Protein AF-A0A2E9KXS9-F1 (afdb_monomer_lite)

Structure (mmCIF, N/CA/C/O backbone):
data_AF-A0A2E9KXS9-F1
#
_entry.id   AF-A0A2E9KXS9-F1
#
loop_
_atom_site.group_PDB
_atom_site.id
_atom_site.type_symbol
_atom_site.label_atom_id
_atom_site.label_alt_id
_atom_site.label_comp_id
_atom_site.label_asym_id
_atom_site.label_entity_id
_atom_site.label_seq_id
_atom_site.pdbx_PDB_ins_code
_atom_site.Cartn_x
_atom_site.Cartn_y
_atom_site.Cartn_z
_atom_site.occupancy
_atom_site.B_iso_or_equiv
_atom_site.auth_seq_id
_atom_site.auth_comp_id
_atom_site.auth_asym_id
_atom_site.auth_atom_id
_atom_site.pdbx_PDB_model_num
ATOM 1 N N . MET A 1 1 ? 0.014 4.278 70.099 1.00 37.81 1 MET A N 1
ATOM 2 C CA . MET A 1 1 ? -0.717 4.654 68.868 1.00 37.81 1 MET A CA 1
ATOM 3 C C . MET A 1 1 ? 0.318 5.065 67.840 1.00 37.81 1 MET A C 1
ATOM 5 O O . MET A 1 1 ? 0.882 6.144 67.947 1.00 37.81 1 MET A O 1
ATOM 9 N N . SER A 1 2 ? 0.655 4.149 66.936 1.00 44.0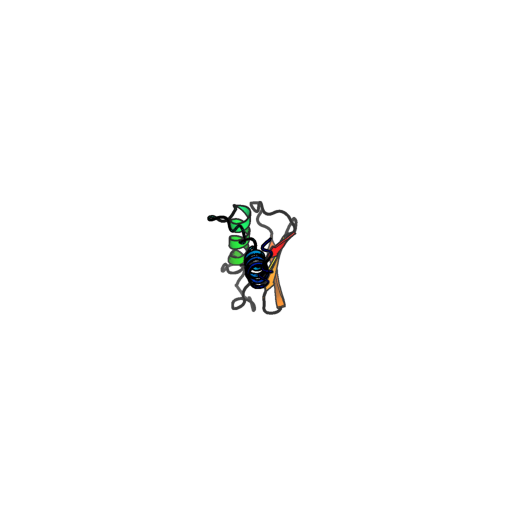0 2 SER A N 1
ATOM 10 C CA . SER A 1 2 ? 1.738 4.314 65.966 1.00 44.00 2 SER A CA 1
ATOM 11 C C . SER A 1 2 ? 1.140 4.674 64.613 1.00 44.00 2 SER A C 1
ATOM 13 O O . SER A 1 2 ? 0.473 3.848 64.005 1.00 44.00 2 SER A O 1
ATOM 15 N N . PHE A 1 3 ? 1.392 5.891 64.138 1.00 49.28 3 PHE A N 1
ATOM 16 C CA . PHE A 1 3 ? 1.156 6.270 62.746 1.00 49.28 3 PHE A CA 1
ATOM 17 C C . PHE A 1 3 ? 2.436 6.910 62.208 1.00 49.28 3 PHE A C 1
ATOM 19 O O . PHE A 1 3 ? 2.546 8.130 62.096 1.00 49.28 3 PHE A O 1
ATOM 26 N N . LEU A 1 4 ? 3.435 6.074 61.905 1.00 50.72 4 LEU A N 1
ATOM 27 C CA . LEU A 1 4 ? 4.544 6.497 61.055 1.00 50.72 4 LEU A CA 1
ATOM 28 C C . LEU A 1 4 ? 4.001 6.662 59.631 1.00 50.72 4 LEU A C 1
ATOM 30 O O . LEU A 1 4 ? 3.758 5.691 58.917 1.00 50.72 4 LEU A O 1
ATOM 34 N N . LYS A 1 5 ? 3.793 7.922 59.243 1.00 56.62 5 LYS A N 1
ATOM 35 C CA . LYS A 1 5 ? 3.597 8.356 57.859 1.00 56.62 5 LYS A CA 1
ATOM 36 C C . LYS A 1 5 ? 4.823 7.933 57.055 1.00 56.62 5 LYS A C 1
ATOM 38 O O . LYS A 1 5 ? 5.904 8.482 57.235 1.00 56.62 5 LYS A O 1
ATOM 43 N N . ALA A 1 6 ? 4.641 6.948 56.189 1.00 60.94 6 ALA A N 1
ATOM 44 C CA . ALA A 1 6 ? 5.653 6.423 55.290 1.00 60.94 6 ALA A CA 1
ATOM 45 C C . ALA A 1 6 ? 5.382 6.942 53.859 1.00 60.94 6 ALA A C 1
ATOM 47 O O . ALA A 1 6 ? 4.781 6.227 53.060 1.00 60.94 6 ALA A O 1
ATOM 48 N N . PRO A 1 7 ? 5.798 8.178 53.508 1.00 59.66 7 PRO A N 1
ATOM 49 C CA . PRO A 1 7 ? 5.516 8.797 52.202 1.00 59.66 7 PRO A CA 1
ATOM 50 C C . PRO A 1 7 ? 6.189 8.079 51.017 1.00 59.66 7 PRO A C 1
ATOM 52 O O . PRO A 1 7 ? 5.852 8.323 49.862 1.00 59.66 7 PRO A O 1
ATOM 55 N N . TRP A 1 8 ? 7.120 7.167 51.294 1.00 59.94 8 TRP A N 1
ATOM 56 C CA . TRP A 1 8 ? 7.805 6.348 50.296 1.00 59.94 8 TRP A CA 1
ATOM 57 C C . TRP A 1 8 ? 6.919 5.236 49.711 1.00 59.94 8 TRP A C 1
ATOM 59 O O . TRP A 1 8 ? 7.055 4.905 48.535 1.00 59.94 8 TRP A O 1
ATOM 69 N N . LEU A 1 9 ? 5.957 4.717 50.485 1.00 58.75 9 LEU A N 1
ATOM 70 C CA . LEU A 1 9 ? 4.997 3.709 50.014 1.00 58.75 9 LEU A CA 1
ATOM 71 C C . LEU A 1 9 ? 4.085 4.268 48.914 1.00 58.75 9 LEU A C 1
ATOM 73 O O . LEU A 1 9 ? 3.803 3.585 47.935 1.00 58.75 9 LEU A O 1
ATOM 77 N N . THR A 1 10 ? 3.691 5.538 49.019 1.00 61.38 10 THR A N 1
ATOM 78 C CA . THR A 1 10 ? 2.903 6.229 47.987 1.00 61.38 10 THR A CA 1
ATOM 79 C C . THR A 1 10 ? 3.662 6.404 46.669 1.00 61.38 10 THR A C 1
ATOM 81 O O . THR A 1 10 ? 3.057 6.308 45.605 1.00 61.38 10 THR A O 1
ATOM 84 N N . ILE A 1 11 ? 4.983 6.598 46.717 1.00 63.41 11 ILE A N 1
ATOM 85 C CA . ILE A 1 11 ? 5.817 6.778 45.516 1.00 63.41 11 ILE A CA 1
ATOM 86 C C . ILE A 1 11 ? 5.944 5.459 44.738 1.00 63.41 11 ILE A C 1
ATOM 88 O O . ILE A 1 11 ? 5.847 5.453 43.513 1.00 63.41 11 ILE A O 1
ATOM 92 N N . LEU A 1 12 ? 6.084 4.333 45.444 1.00 60.50 12 LEU A N 1
ATOM 93 C CA . LEU A 1 12 ? 6.129 3.000 44.830 1.00 60.50 12 LEU A CA 1
ATOM 94 C C . LEU A 1 12 ? 4.810 2.631 44.136 1.00 60.50 12 LEU A C 1
ATOM 96 O O . LEU A 1 12 ? 4.827 2.037 43.060 1.00 60.50 12 LEU A O 1
ATOM 100 N N . ILE A 1 13 ? 3.673 3.031 44.710 1.00 62.44 13 ILE A N 1
ATOM 101 C CA . ILE A 1 13 ? 2.354 2.791 44.111 1.00 62.44 13 ILE A CA 1
ATOM 102 C C . ILE A 1 13 ? 2.177 3.626 42.832 1.00 62.44 13 ILE A C 1
ATOM 104 O O . ILE A 1 13 ? 1.699 3.106 41.829 1.00 62.44 13 ILE A O 1
ATOM 108 N N . LEU A 1 14 ? 2.624 4.887 42.819 1.00 59.91 14 LEU A N 1
ATOM 109 C CA . LEU A 1 14 ? 2.564 5.751 41.630 1.00 59.91 14 LEU A CA 1
ATOM 110 C C . LEU A 1 14 ? 3.433 5.236 40.467 1.00 59.91 14 LEU A C 1
ATOM 112 O O . LEU A 1 14 ? 3.011 5.314 39.314 1.00 59.91 14 LEU A O 1
ATOM 116 N N . LEU A 1 15 ? 4.600 4.651 40.759 1.00 60.75 15 LEU A N 1
ATOM 117 C CA . LEU A 1 15 ? 5.457 4.005 39.753 1.00 60.75 15 LEU A CA 1
ATOM 118 C C . LEU A 1 15 ? 4.814 2.751 39.141 1.00 60.75 15 LEU A C 1
ATOM 120 O O . LEU A 1 15 ? 4.961 2.513 37.944 1.00 60.75 15 LEU A O 1
ATOM 124 N N . ALA A 1 16 ? 4.069 1.973 39.930 1.00 60.00 16 ALA A N 1
ATOM 125 C CA . ALA A 1 16 ? 3.405 0.762 39.445 1.00 60.00 16 ALA A CA 1
ATOM 126 C C . ALA A 1 16 ? 2.213 1.059 38.513 1.00 60.00 16 ALA A C 1
ATOM 128 O O . ALA A 1 16 ? 1.966 0.304 37.573 1.00 60.00 16 ALA A O 1
ATOM 129 N N . ILE A 1 17 ? 1.496 2.170 38.725 1.00 60.19 17 ILE A N 1
ATOM 130 C CA . ILE A 1 17 ? 0.339 2.546 37.890 1.00 60.19 17 ILE A CA 1
ATOM 131 C C . ILE A 1 17 ? 0.793 3.049 36.507 1.00 60.19 17 ILE A C 1
ATOM 133 O O . ILE A 1 17 ? 0.123 2.792 35.510 1.00 60.19 17 ILE A O 1
ATOM 137 N N . GLY A 1 18 ? 1.962 3.699 36.415 1.00 59.22 18 GLY A N 1
ATOM 138 C CA . GLY A 1 18 ? 2.528 4.170 35.142 1.00 59.22 18 GLY A CA 1
ATOM 139 C C . GLY A 1 18 ? 2.986 3.056 34.189 1.00 59.22 18 GLY A C 1
ATOM 140 O O . GLY A 1 18 ? 3.150 3.307 32.997 1.00 59.22 18 GLY A O 1
ATOM 141 N N . ALA A 1 19 ? 3.163 1.830 34.695 1.00 56.81 19 ALA A N 1
ATOM 142 C CA . ALA A 1 19 ? 3.611 0.674 33.918 1.00 56.81 19 ALA A CA 1
ATOM 143 C C . ALA A 1 19 ? 2.463 -0.160 33.313 1.00 56.81 19 ALA A C 1
ATOM 145 O O . ALA A 1 19 ? 2.723 -1.049 32.505 1.00 56.81 19 ALA A O 1
ATOM 146 N N . CYS A 1 20 ? 1.197 0.131 33.637 1.00 60.66 20 CYS A N 1
ATOM 147 C CA . CYS A 1 20 ? 0.042 -0.451 32.944 1.00 60.66 20 CYS A CA 1
ATOM 148 C C . CYS A 1 20 ? -0.226 0.292 31.627 1.00 60.66 20 CYS A C 1
ATOM 150 O O . CYS A 1 20 ? -1.300 0.850 31.416 1.00 60.66 20 CYS A O 1
ATOM 152 N N . GLN A 1 21 ? 0.761 0.322 30.732 1.00 61.16 21 GLN A N 1
ATOM 153 C CA . GLN A 1 21 ? 0.479 0.628 29.337 1.00 61.16 21 GLN A CA 1
ATOM 154 C C . GLN A 1 21 ? 0.018 -0.661 28.671 1.00 61.16 21 GLN A C 1
ATOM 156 O O . GLN A 1 21 ? 0.759 -1.635 28.562 1.00 61.16 21 GLN A O 1
ATOM 161 N N . GLN A 1 22 ? -1.261 -0.662 28.318 1.00 57.50 22 GLN A N 1
ATOM 162 C CA . GLN A 1 22 ? -1.963 -1.727 27.626 1.00 57.50 22 GLN A CA 1
ATOM 163 C C . GLN A 1 22 ? -1.118 -2.201 26.440 1.00 57.50 22 GLN A C 1
ATOM 165 O O . GLN A 1 22 ? -0.869 -1.440 25.506 1.00 57.50 22 GLN A O 1
ATOM 170 N N . SER A 1 23 ? -0.628 -3.442 26.508 1.00 56.50 23 SER A N 1
ATOM 171 C CA . SER A 1 23 ? 0.111 -4.046 25.404 1.00 56.50 23 SER A CA 1
ATOM 172 C C . SER A 1 23 ? -0.765 -3.985 24.154 1.00 56.50 23 SER A C 1
ATOM 174 O O . SER A 1 23 ? -1.947 -4.339 24.258 1.00 56.50 23 SER A O 1
ATOM 176 N N . PRO A 1 24 ? -0.241 -3.575 22.985 1.00 61.12 24 PRO A N 1
ATOM 177 C CA . PRO A 1 24 ? -1.006 -3.702 21.759 1.00 61.12 24 PRO A CA 1
ATOM 178 C C . PRO A 1 24 ? -1.394 -5.175 21.635 1.00 61.12 24 PRO A C 1
ATOM 180 O O . PRO A 1 24 ? -0.532 -6.052 21.664 1.00 61.12 24 PRO A O 1
ATOM 183 N N . HIS A 1 25 ? -2.695 -5.456 21.578 1.00 57.72 25 HIS A N 1
ATOM 184 C CA . HIS A 1 25 ? -3.198 -6.795 21.301 1.00 57.72 25 HIS A CA 1
ATOM 185 C C . HIS A 1 25 ? -2.885 -7.114 19.835 1.00 57.72 25 HIS A C 1
ATOM 187 O O . HIS A 1 25 ? -3.766 -7.067 18.978 1.00 57.72 25 HIS A O 1
ATOM 193 N N . SER A 1 26 ? -1.617 -7.380 19.519 1.00 62.59 26 SER A N 1
ATOM 194 C CA . SER A 1 26 ? -1.262 -7.998 18.254 1.00 62.59 26 SER A CA 1
ATOM 195 C C . SER A 1 26 ? -1.693 -9.455 18.342 1.00 62.59 26 SER A C 1
ATOM 197 O O . SER A 1 26 ? -1.293 -10.210 19.230 1.00 62.59 26 SER A O 1
ATOM 199 N N . LEU A 1 27 ? -2.589 -9.848 17.444 1.00 70.62 27 LEU A N 1
ATOM 200 C CA . LEU A 1 27 ? -2.867 -11.258 17.243 1.00 70.62 27 LEU A CA 1
ATOM 201 C C . LEU A 1 27 ? -1.558 -11.923 16.794 1.00 70.62 27 LEU A C 1
ATOM 203 O O . LEU A 1 27 ? -0.830 -11.369 15.974 1.00 70.62 27 LEU A O 1
ATOM 207 N N . LEU A 1 28 ? -1.271 -13.118 17.316 1.00 74.69 28 LEU A N 1
ATOM 208 C CA . LEU A 1 28 ? -0.130 -13.940 16.879 1.00 74.69 28 LEU A CA 1
ATOM 209 C C . LEU A 1 28 ? -0.150 -14.212 15.366 1.00 74.69 28 LEU A C 1
ATOM 211 O O . LEU A 1 28 ? 0.891 -14.485 14.775 1.00 74.69 28 LEU A O 1
ATOM 215 N N . TYR A 1 29 ? -1.333 -14.126 14.757 1.00 79.19 29 TYR A N 1
ATOM 216 C CA . TYR A 1 29 ? -1.557 -14.315 13.336 1.00 79.19 29 TYR A CA 1
ATOM 217 C C . TYR A 1 29 ? -2.370 -13.150 12.772 1.00 79.19 29 TYR A C 1
ATOM 219 O O . TYR A 1 29 ? -3.331 -12.720 13.418 1.00 79.19 29 TYR A O 1
ATOM 227 N N . PRO A 1 30 ? -2.023 -12.655 11.573 1.00 82.50 30 PRO A N 1
ATOM 228 C CA . PRO A 1 30 ? -2.790 -11.607 10.925 1.00 82.50 30 PRO A CA 1
ATOM 229 C C . PRO A 1 30 ? -4.199 -12.102 10.592 1.00 82.50 30 PRO A C 1
ATOM 231 O O . PRO A 1 30 ? -4.414 -13.273 10.269 1.00 82.50 30 PRO A O 1
ATOM 234 N N . THR A 1 31 ? -5.170 -11.197 10.655 1.00 88.94 31 THR A N 1
ATOM 235 C CA . THR A 1 31 ? -6.528 -11.475 10.180 1.00 88.94 31 THR A CA 1
ATOM 236 C C . THR A 1 31 ? -6.534 -11.642 8.658 1.00 88.94 31 THR A C 1
ATOM 238 O O . THR A 1 31 ? -5.653 -11.136 7.964 1.00 88.94 31 THR A O 1
ATOM 241 N N . MET A 1 32 ? -7.564 -12.293 8.109 1.00 88.12 32 MET A N 1
ATOM 242 C CA . MET A 1 32 ? -7.742 -12.401 6.650 1.00 88.12 32 MET A CA 1
ATOM 243 C C . MET A 1 32 ? -7.719 -11.030 5.960 1.00 88.12 32 MET A C 1
ATOM 245 O O . MET A 1 32 ? -7.150 -10.874 4.885 1.00 88.12 32 MET A O 1
ATOM 249 N N . GLN A 1 33 ? -8.298 -10.014 6.604 1.00 89.19 33 GLN A N 1
ATOM 250 C CA . GLN A 1 33 ? -8.284 -8.648 6.095 1.00 89.19 33 GLN A CA 1
ATOM 251 C C . GLN A 1 33 ? -6.866 -8.064 6.070 1.00 89.19 33 GLN A C 1
ATOM 253 O O . GLN A 1 33 ? -6.484 -7.462 5.072 1.00 89.19 33 GLN A O 1
ATOM 258 N N . GLN A 1 34 ? -6.081 -8.256 7.135 1.00 89.38 34 GLN A N 1
ATOM 259 C CA . GLN A 1 34 ? -4.684 -7.808 7.178 1.00 89.38 34 GLN A CA 1
ATOM 260 C C . GLN A 1 34 ? -3.856 -8.490 6.091 1.00 89.38 34 GLN A C 1
ATOM 262 O O . GLN A 1 34 ? -3.164 -7.814 5.344 1.00 89.38 34 GLN A O 1
ATOM 267 N N . GLN A 1 35 ? -4.011 -9.803 5.914 1.00 90.50 35 GLN A N 1
ATOM 268 C CA . GLN A 1 35 ? -3.326 -10.536 4.846 1.00 90.50 35 GLN A CA 1
ATOM 269 C C . GLN A 1 35 ? -3.661 -9.994 3.449 1.00 90.50 35 GLN A C 1
ATOM 271 O O . GLN A 1 35 ? -2.780 -9.900 2.596 1.00 90.50 35 GLN A O 1
ATOM 276 N N . GLN A 1 36 ? -4.920 -9.620 3.205 1.00 91.12 36 GLN A N 1
ATOM 277 C CA . GLN A 1 36 ? -5.318 -9.015 1.933 1.00 91.12 36 GLN A CA 1
ATOM 278 C C . GLN A 1 36 ? -4.752 -7.607 1.746 1.00 91.12 36 GLN A C 1
ATOM 280 O O . GLN A 1 36 ? -4.335 -7.275 0.640 1.00 91.12 36 GLN A O 1
ATOM 285 N N . ILE A 1 37 ? -4.711 -6.789 2.800 1.00 92.44 37 ILE A N 1
ATOM 286 C CA . ILE A 1 37 ? -4.079 -5.462 2.750 1.00 92.44 37 ILE A CA 1
ATOM 287 C C . ILE A 1 37 ? -2.584 -5.610 2.448 1.00 92.44 37 ILE A C 1
ATOM 289 O O . ILE A 1 37 ? -2.095 -4.986 1.510 1.00 92.44 37 ILE A O 1
ATOM 293 N N . ASP A 1 38 ? -1.887 -6.502 3.151 1.00 91.88 38 ASP A N 1
ATOM 294 C CA . ASP A 1 38 ? -0.466 -6.787 2.928 1.00 91.88 38 ASP A CA 1
ATOM 295 C C . ASP A 1 38 ? -0.200 -7.248 1.490 1.00 91.88 38 ASP A C 1
ATOM 297 O O . ASP A 1 38 ? 0.776 -6.832 0.861 1.00 91.88 38 ASP A O 1
ATOM 301 N N . TYR A 1 39 ? -1.078 -8.099 0.949 1.00 90.50 39 TYR A N 1
ATOM 302 C CA . TYR A 1 39 ? -1.015 -8.521 -0.447 1.00 90.50 39 TYR A CA 1
ATOM 303 C C . TYR A 1 39 ? -1.212 -7.338 -1.403 1.00 90.50 39 TYR A C 1
ATOM 305 O O . TYR A 1 39 ? -0.405 -7.151 -2.314 1.00 90.50 39 TYR A O 1
ATOM 313 N N . LEU A 1 40 ? -2.224 -6.496 -1.177 1.00 91.25 40 LEU A N 1
ATOM 314 C CA . LEU A 1 40 ? -2.476 -5.316 -2.007 1.00 91.25 40 LEU A CA 1
ATOM 315 C C . LEU A 1 40 ? -1.304 -4.337 -1.991 1.00 91.25 40 LEU A C 1
ATOM 317 O O . LEU A 1 40 ? -0.959 -3.799 -3.038 1.00 91.25 40 LEU A O 1
ATOM 321 N N . CYS A 1 41 ? -0.653 -4.130 -0.850 1.00 92.25 41 CYS A N 1
ATOM 322 C CA . CYS A 1 41 ? 0.536 -3.280 -0.771 1.00 92.25 41 CYS A CA 1
ATOM 323 C C . CYS A 1 41 ? 1.706 -3.834 -1.605 1.00 92.25 41 CYS A C 1
ATOM 325 O O . CYS A 1 41 ? 2.585 -3.080 -2.015 1.00 92.25 41 CYS A O 1
ATOM 327 N N . ARG A 1 42 ? 1.717 -5.140 -1.905 1.00 90.19 42 ARG A N 1
ATOM 328 C CA . ARG A 1 42 ? 2.738 -5.784 -2.744 1.00 90.19 42 ARG A CA 1
ATOM 329 C C . ARG A 1 42 ? 2.347 -5.882 -4.213 1.00 90.19 42 ARG A C 1
ATOM 331 O O . ARG A 1 42 ? 3.236 -5.819 -5.055 1.00 90.19 42 ARG A O 1
ATOM 338 N N . VAL A 1 43 ? 1.056 -6.012 -4.527 1.00 88.88 43 VAL A N 1
ATOM 339 C CA . VAL A 1 43 ? 0.580 -6.237 -5.907 1.00 88.88 43 VAL A CA 1
ATOM 340 C C . VAL A 1 43 ? 0.991 -5.104 -6.844 1.00 88.88 43 VAL A C 1
ATOM 342 O O . VAL A 1 43 ? 1.318 -5.339 -8.001 1.00 88.88 43 VAL A O 1
ATOM 345 N N . VAL A 1 44 ? 1.080 -3.874 -6.327 1.00 89.00 44 VAL A N 1
ATOM 346 C CA . VAL A 1 44 ? 1.521 -2.707 -7.100 1.00 89.00 44 VAL A CA 1
ATOM 347 C C . VAL A 1 44 ? 2.919 -2.907 -7.690 1.00 89.00 44 VAL A C 1
ATOM 349 O O . VAL A 1 44 ? 3.249 -2.339 -8.718 1.00 89.00 44 VAL A O 1
ATOM 352 N N . TYR A 1 45 ? 3.733 -3.778 -7.100 1.00 88.06 45 TYR A N 1
ATOM 353 C CA . TYR A 1 45 ? 5.070 -4.099 -7.571 1.00 88.06 45 TYR A CA 1
ATOM 354 C C . TYR A 1 45 ? 5.136 -5.231 -8.601 1.00 88.06 45 TYR A C 1
ATOM 356 O O . TYR A 1 45 ? 6.238 -5.622 -8.993 1.00 88.06 45 TYR A O 1
ATOM 364 N N . GLU A 1 46 ? 4.019 -5.778 -9.059 1.00 87.69 46 GLU A N 1
ATOM 365 C CA . GLU A 1 46 ? 4.041 -6.806 -10.096 1.00 87.69 46 GLU A CA 1
ATOM 366 C C . GLU A 1 46 ? 4.404 -6.206 -11.469 1.00 87.69 46 GLU A C 1
ATOM 368 O O . GLU A 1 46 ? 4.147 -5.035 -11.763 1.00 87.69 46 GLU A O 1
ATOM 373 N N . ARG A 1 47 ? 5.057 -7.000 -12.336 1.00 77.62 47 ARG A N 1
ATOM 374 C CA . ARG A 1 47 ? 5.643 -6.512 -13.608 1.00 77.62 47 ARG A CA 1
ATOM 375 C C . ARG A 1 47 ? 4.638 -5.815 -14.526 1.00 77.62 47 ARG A C 1
ATOM 377 O O . ARG A 1 47 ? 5.035 -4.977 -15.333 1.00 77.62 47 ARG A O 1
ATOM 384 N N . GLU A 1 48 ? 3.366 -6.184 -14.444 1.00 79.62 48 GLU A N 1
ATOM 385 C CA . GLU A 1 48 ? 2.307 -5.573 -15.245 1.00 79.62 48 GLU A CA 1
ATOM 386 C C . GLU A 1 48 ? 2.045 -4.108 -14.870 1.00 79.62 48 GLU A C 1
ATOM 388 O O . GLU A 1 48 ? 1.791 -3.298 -15.761 1.00 79.62 48 GLU A O 1
ATOM 393 N N . PHE A 1 49 ? 2.231 -3.745 -13.598 1.00 77.62 49 PHE A N 1
ATOM 394 C CA . PHE A 1 49 ? 2.035 -2.386 -13.084 1.00 77.62 49 PHE A CA 1
ATOM 395 C C . PHE A 1 49 ? 3.316 -1.541 -13.101 1.00 77.62 49 PHE A C 1
ATOM 397 O O . PHE A 1 49 ? 3.247 -0.313 -13.084 1.00 77.62 49 PHE A O 1
ATOM 404 N N . ARG A 1 50 ? 4.491 -2.180 -13.188 1.00 76.88 50 ARG A N 1
ATOM 405 C CA . ARG A 1 50 ? 5.806 -1.515 -13.142 1.00 76.88 50 ARG A CA 1
ATOM 406 C C . ARG A 1 50 ? 6.325 -0.969 -14.469 1.00 76.88 50 ARG A C 1
ATOM 408 O O . ARG A 1 50 ? 7.353 -0.317 -14.481 1.00 76.88 50 ARG A O 1
ATOM 415 N N . ARG A 1 51 ? 5.674 -1.217 -15.609 1.00 69.81 51 ARG A N 1
ATOM 416 C CA . ARG A 1 51 ? 6.349 -1.101 -16.921 1.00 69.81 51 ARG A CA 1
ATOM 417 C C . ARG A 1 51 ? 6.989 0.274 -17.233 1.00 69.81 51 ARG A C 1
ATOM 419 O O . ARG A 1 51 ? 7.843 0.303 -18.105 1.00 69.81 51 ARG A O 1
ATOM 426 N N . ASN A 1 52 ? 6.619 1.363 -16.540 1.00 69.31 52 ASN A N 1
ATOM 427 C CA . ASN A 1 52 ? 7.260 2.691 -16.604 1.00 69.31 52 ASN A CA 1
ATOM 428 C C . ASN A 1 52 ? 7.136 3.479 -15.272 1.00 69.31 52 ASN A C 1
ATOM 430 O O . ASN A 1 52 ? 6.843 4.678 -15.280 1.00 69.31 52 ASN A O 1
ATOM 434 N N . ALA A 1 53 ? 7.237 2.813 -14.122 1.00 75.31 53 ALA A N 1
ATOM 435 C CA . ALA A 1 53 ? 6.827 3.396 -12.845 1.00 75.31 53 ALA A CA 1
ATOM 436 C C . ALA A 1 53 ? 7.965 4.129 -12.104 1.00 75.31 53 ALA A C 1
ATOM 438 O O . ALA A 1 53 ? 8.913 3.524 -11.622 1.00 75.31 53 ALA A O 1
ATOM 439 N N . GLY A 1 54 ? 7.835 5.447 -11.914 1.00 80.44 54 GLY A N 1
ATOM 440 C CA . GLY A 1 54 ? 8.787 6.245 -11.118 1.00 80.44 54 GLY A CA 1
ATOM 441 C C . GLY A 1 54 ? 8.776 5.966 -9.604 1.00 80.44 54 GLY A C 1
ATOM 442 O O . GLY A 1 54 ? 9.628 6.483 -8.888 1.00 80.44 54 GLY A O 1
ATOM 443 N N . TRP A 1 55 ? 7.829 5.161 -9.115 1.00 81.06 55 TRP A N 1
ATOM 444 C CA . TRP A 1 55 ? 7.641 4.810 -7.701 1.00 81.06 55 TRP A CA 1
ATOM 445 C C . TRP A 1 55 ? 8.21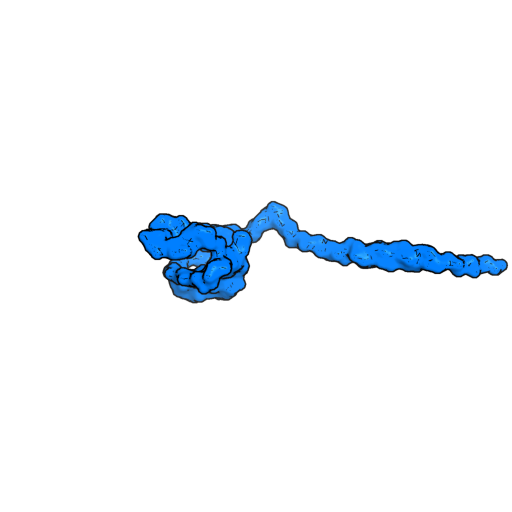9 3.436 -7.330 1.00 81.06 55 TRP A C 1
ATOM 447 O O . TRP A 1 55 ? 8.045 2.988 -6.198 1.00 81.06 55 TRP A O 1
ATOM 457 N N . GLU A 1 56 ? 8.905 2.750 -8.250 1.00 78.56 56 GLU A N 1
ATOM 458 C CA . GLU A 1 56 ? 9.405 1.379 -8.051 1.00 78.56 56 GLU A CA 1
ATOM 459 C C . GLU A 1 56 ? 10.341 1.195 -6.850 1.00 78.56 56 GLU A C 1
ATOM 461 O O . GLU A 1 56 ? 10.429 0.089 -6.311 1.00 78.56 56 GLU A O 1
ATOM 466 N N . GLU A 1 57 ? 11.018 2.266 -6.435 1.00 82.44 57 GLU A N 1
ATOM 467 C CA . GLU A 1 57 ? 11.933 2.286 -5.289 1.00 82.44 57 GLU A CA 1
ATOM 468 C C . GLU A 1 57 ? 11.262 2.752 -3.987 1.00 82.44 57 GLU A C 1
ATOM 470 O O . GLU A 1 57 ? 11.875 2.707 -2.922 1.00 82.44 57 GLU A O 1
ATOM 475 N N . SER A 1 58 ? 10.005 3.200 -4.044 1.00 88.19 58 SER A N 1
ATOM 476 C CA . SER A 1 58 ? 9.295 3.754 -2.888 1.00 88.19 58 SER A CA 1
ATOM 477 C C . SER A 1 58 ? 8.255 2.793 -2.337 1.00 88.19 58 SER A C 1
ATOM 479 O O . SER A 1 58 ? 7.554 2.134 -3.104 1.00 88.19 58 SER A O 1
ATOM 481 N N . ALA A 1 59 ? 8.141 2.741 -1.010 1.00 90.75 59 ALA A N 1
ATOM 482 C CA . ALA A 1 59 ? 7.110 1.990 -0.301 1.00 90.75 59 ALA A CA 1
ATOM 483 C C . ALA A 1 59 ? 5.737 2.678 -0.435 1.00 90.75 59 ALA A C 1
ATOM 485 O O . ALA A 1 59 ? 5.682 3.911 -0.330 1.00 90.75 59 ALA A O 1
ATOM 486 N N . PRO A 1 60 ? 4.629 1.943 -0.653 1.00 93.88 60 PRO A N 1
ATOM 487 C CA . PRO A 1 60 ? 3.306 2.496 -0.431 1.00 93.88 60 PRO A CA 1
ATOM 488 C C . PRO A 1 60 ? 3.156 2.824 1.057 1.00 93.88 60 PRO A C 1
ATOM 490 O O . PRO A 1 60 ? 3.502 2.024 1.918 1.00 93.88 60 PRO A O 1
ATOM 493 N N . GLU A 1 61 ? 2.650 4.011 1.355 1.00 95.12 61 GLU A N 1
ATOM 494 C CA . GLU A 1 61 ? 2.322 4.463 2.706 1.00 95.12 61 GLU A CA 1
ATOM 495 C C . GLU A 1 61 ? 0.898 4.036 3.078 1.00 95.12 61 GLU A C 1
ATOM 497 O O . GLU A 1 61 ? 0.638 3.508 4.160 1.00 95.12 61 GLU A O 1
ATOM 502 N N . PHE A 1 62 ? -0.038 4.224 2.151 1.00 96.19 62 PHE A N 1
ATOM 503 C CA . PHE A 1 62 ? -1.421 3.805 2.311 1.00 96.19 62 PHE A CA 1
ATOM 504 C C . PHE A 1 62 ? -2.063 3.521 0.959 1.00 96.19 62 PHE A C 1
ATOM 506 O O . PHE A 1 62 ? -1.578 3.927 -0.102 1.00 96.19 62 PHE A O 1
ATOM 513 N N . LEU A 1 63 ? -3.193 2.830 1.008 1.00 95.44 63 LEU A N 1
ATOM 514 C CA . LEU A 1 63 ? -4.043 2.594 -0.145 1.00 95.44 63 LEU A CA 1
ATOM 515 C C . LEU A 1 63 ? -5.477 3.037 0.138 1.00 95.44 63 LEU A C 1
ATOM 517 O O . LEU A 1 63 ? -5.967 2.950 1.265 1.00 95.44 63 LEU A O 1
A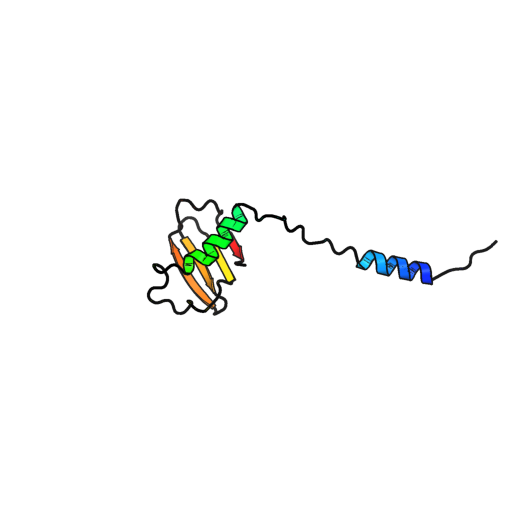TOM 521 N N . PHE A 1 64 ? -6.147 3.517 -0.902 1.00 96.75 64 PHE A N 1
ATOM 522 C CA . PHE A 1 64 ? -7.564 3.845 -0.912 1.00 96.75 64 PHE A CA 1
ATOM 523 C C . PHE A 1 64 ? -8.298 2.873 -1.834 1.00 96.75 64 PHE A C 1
ATOM 525 O O . PHE A 1 64 ? -7.994 2.786 -3.025 1.00 96.75 64 PHE A O 1
ATOM 532 N N . ILE A 1 65 ? -9.266 2.147 -1.282 1.00 94.94 65 ILE A N 1
ATOM 533 C CA . ILE A 1 65 ? -10.085 1.170 -2.002 1.00 94.94 65 ILE A CA 1
ATOM 534 C C . ILE A 1 65 ? -11.458 1.783 -2.251 1.00 94.94 65 ILE A C 1
ATOM 536 O O . ILE A 1 65 ? -12.156 2.154 -1.307 1.00 94.94 65 ILE A O 1
ATOM 540 N N . SER A 1 66 ? -11.864 1.848 -3.516 1.00 93.50 66 SER A N 1
ATOM 541 C CA . SER A 1 66 ? -13.231 2.162 -3.933 1.00 93.50 66 SER A CA 1
ATOM 542 C C . SER A 1 66 ? -13.935 0.917 -4.482 1.00 93.50 66 SER A C 1
ATOM 544 O O . SER A 1 66 ? -13.404 -0.194 -4.428 1.00 93.50 66 SER A O 1
ATOM 546 N N . GLU A 1 67 ? -15.151 1.071 -5.002 1.00 89.94 67 GLU A N 1
ATOM 547 C CA . GLU A 1 67 ? -15.888 -0.028 -5.642 1.00 89.94 67 GLU A CA 1
ATOM 548 C C . GLU A 1 67 ? -15.179 -0.572 -6.890 1.00 89.94 67 GLU A C 1
ATOM 550 O O . GLU A 1 67 ? -15.220 -1.770 -7.139 1.00 89.94 67 GLU A O 1
ATOM 555 N N . GLU A 1 68 ? -14.476 0.281 -7.638 1.00 92.12 68 GLU A N 1
ATOM 556 C CA . GLU A 1 68 ? -13.889 -0.088 -8.934 1.00 92.12 68 GLU A CA 1
ATOM 557 C C . GLU A 1 68 ? -12.362 -0.016 -8.967 1.00 92.12 68 GLU A C 1
ATOM 559 O O . GLU A 1 68 ? -11.736 -0.538 -9.892 1.00 92.12 68 GLU A O 1
ATOM 564 N N . ARG A 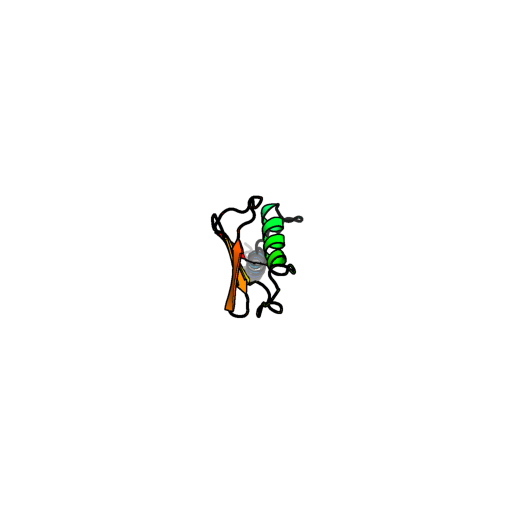1 69 ? -11.734 0.679 -8.012 1.00 94.56 69 ARG A N 1
ATOM 565 C CA . ARG A 1 69 ? -10.314 1.036 -8.097 1.00 94.56 69 ARG A CA 1
ATOM 566 C C . ARG A 1 69 ? -9.602 0.896 -6.763 1.00 94.56 69 ARG A C 1
ATOM 568 O O . ARG A 1 69 ? -10.203 1.039 -5.701 1.00 94.56 69 ARG A O 1
ATOM 575 N N . VAL A 1 70 ? -8.297 0.672 -6.848 1.00 94.25 70 VAL A N 1
ATOM 576 C CA . VAL A 1 70 ? -7.373 0.769 -5.717 1.00 94.25 70 VAL A CA 1
ATOM 577 C C . VAL A 1 70 ? -6.321 1.809 -6.066 1.00 94.25 70 VAL A C 1
ATOM 579 O O . VAL A 1 70 ? -5.641 1.684 -7.084 1.00 94.25 70 VAL A O 1
ATOM 582 N N . THR A 1 71 ? -6.212 2.847 -5.244 1.00 95.06 71 THR A N 1
ATOM 583 C CA . THR A 1 71 ? -5.207 3.904 -5.384 1.00 95.06 71 THR A CA 1
ATOM 584 C C . THR A 1 71 ? -4.150 3.733 -4.308 1.00 95.06 71 THR A C 1
ATOM 586 O O . THR A 1 71 ? -4.475 3.722 -3.127 1.00 95.06 71 THR A O 1
ATOM 589 N N . TYR A 1 72 ? -2.893 3.627 -4.711 1.00 94.44 72 TYR A N 1
ATOM 590 C CA . TYR A 1 72 ? -1.735 3.568 -3.829 1.00 94.44 72 TYR A CA 1
ATOM 591 C C . TYR A 1 72 ? -1.126 4.951 -3.701 1.00 94.44 72 TYR A C 1
ATOM 593 O O . TYR A 1 72 ? -0.924 5.629 -4.710 1.00 94.44 72 TYR A O 1
ATOM 601 N N . HIS A 1 73 ? -0.790 5.331 -2.478 1.00 95.06 73 HIS A N 1
ATOM 602 C CA . HIS A 1 73 ? -0.048 6.540 -2.166 1.00 95.06 73 HIS A CA 1
ATOM 603 C C . HIS A 1 73 ? 1.309 6.134 -1.613 1.00 95.06 73 HIS A C 1
ATOM 605 O O . HIS A 1 73 ? 1.382 5.335 -0.684 1.00 95.06 73 HIS A O 1
ATOM 611 N N . PHE A 1 74 ? 2.379 6.642 -2.212 1.00 94.25 74 PHE A N 1
ATOM 612 C CA . PHE A 1 74 ? 3.747 6.283 -1.863 1.00 94.25 74 PHE A CA 1
ATOM 613 C C . PHE A 1 74 ? 4.379 7.337 -0.967 1.00 94.25 74 PHE A C 1
ATOM 615 O O . PHE A 1 74 ? 4.034 8.516 -1.037 1.00 94.25 74 PHE A O 1
ATOM 622 N N . THR A 1 75 ? 5.392 6.928 -0.207 1.00 93.88 75 THR A N 1
ATOM 623 C CA . THR A 1 75 ? 6.168 7.822 0.670 1.00 93.88 75 THR A CA 1
ATOM 624 C C . THR A 1 75 ? 6.865 8.967 -0.074 1.00 93.88 75 THR A C 1
ATOM 626 O O . THR A 1 75 ? 7.235 9.972 0.524 1.00 93.88 75 THR A O 1
ATOM 629 N N . THR A 1 76 ? 7.024 8.852 -1.394 1.00 91.56 76 THR A N 1
ATOM 630 C CA . THR A 1 76 ? 7.548 9.907 -2.278 1.00 91.56 76 THR A CA 1
ATOM 631 C C . THR A 1 76 ? 6.514 10.981 -2.632 1.00 91.56 76 THR A C 1
ATOM 633 O O . THR A 1 76 ? 6.841 11.932 -3.341 1.00 91.56 76 THR A O 1
ATOM 636 N N . GLY A 1 77 ? 5.262 10.828 -2.192 1.00 89.69 77 GLY A N 1
ATOM 637 C CA . GLY A 1 77 ? 4.126 11.664 -2.586 1.00 89.69 77 GLY A CA 1
ATOM 638 C C . GLY A 1 77 ? 3.531 11.296 -3.949 1.00 89.69 77 GLY A C 1
ATOM 639 O O . GLY A 1 77 ? 2.535 11.886 -4.364 1.00 89.69 77 GLY A O 1
ATOM 640 N N . GLN A 1 78 ? 4.108 10.318 -4.655 1.00 89.94 78 GLN A N 1
ATOM 641 C CA . GLN A 1 78 ? 3.524 9.787 -5.883 1.00 89.94 78 GLN A CA 1
ATOM 642 C C . GLN A 1 78 ? 2.289 8.939 -5.576 1.00 89.94 78 GLN A C 1
ATOM 644 O O . GLN A 1 78 ? 2.078 8.464 -4.458 1.00 89.94 78 GLN A O 1
ATOM 649 N N . SER A 1 79 ? 1.442 8.737 -6.579 1.00 91.69 79 SER A N 1
ATOM 650 C CA . SER A 1 79 ? 0.292 7.848 -6.464 1.00 91.69 79 SER A CA 1
ATOM 651 C C . SER A 1 79 ? 0.064 7.095 -7.764 1.00 91.69 79 SER A C 1
ATOM 653 O O . SER A 1 79 ? 0.367 7.605 -8.843 1.00 91.69 79 SER A O 1
ATOM 655 N N . THR A 1 80 ? -0.470 5.882 -7.665 1.00 90.94 80 THR A N 1
ATOM 656 C CA . THR A 1 80 ? -0.873 5.085 -8.829 1.00 90.94 80 THR A CA 1
ATOM 657 C C . THR A 1 80 ? -2.205 4.410 -8.562 1.00 90.94 80 THR A C 1
ATOM 659 O O . THR A 1 80 ? -2.542 4.137 -7.413 1.00 90.94 80 THR A O 1
ATOM 662 N N . THR A 1 81 ? -2.974 4.138 -9.610 1.00 91.75 81 THR A N 1
ATOM 663 C CA . THR A 1 81 ? -4.304 3.542 -9.488 1.00 91.75 81 THR A CA 1
ATOM 664 C C . THR A 1 81 ? -4.412 2.328 -10.389 1.00 91.75 81 THR A C 1
ATOM 666 O O . THR A 1 81 ? -4.073 2.396 -11.569 1.00 91.75 81 THR A O 1
ATOM 669 N N . ILE A 1 82 ? -4.939 1.239 -9.838 1.00 90.31 82 ILE A N 1
ATOM 670 C CA . ILE A 1 82 ? -5.250 0.017 -10.578 1.00 90.31 82 ILE A CA 1
ATOM 671 C C . ILE A 1 82 ? -6.748 -0.274 -10.516 1.00 90.31 82 ILE A C 1
ATOM 673 O O . ILE A 1 82 ? -7.467 0.219 -9.640 1.00 90.31 82 ILE A O 1
ATOM 677 N N . VAL A 1 83 ? -7.217 -1.093 -11.454 1.00 90.56 83 VAL A N 1
ATOM 678 C CA . VAL A 1 83 ? -8.573 -1.643 -11.412 1.00 90.56 83 VAL A CA 1
ATOM 679 C C . VAL A 1 83 ? -8.668 -2.608 -10.234 1.00 90.56 83 VAL A C 1
ATOM 681 O O . VAL A 1 83 ? -7.779 -3.434 -10.020 1.00 90.56 83 VAL A O 1
ATOM 684 N N . ARG A 1 84 ? -9.740 -2.490 -9.453 1.00 86.62 84 ARG A N 1
ATOM 685 C CA . ARG A 1 84 ? -9.991 -3.377 -8.322 1.00 86.62 84 ARG A CA 1
ATOM 686 C C . ARG A 1 84 ? -10.219 -4.797 -8.829 1.00 86.62 84 ARG A C 1
ATOM 688 O O . ARG A 1 84 ? -11.079 -5.033 -9.673 1.00 86.62 84 ARG A O 1
ATOM 695 N N . HIS A 1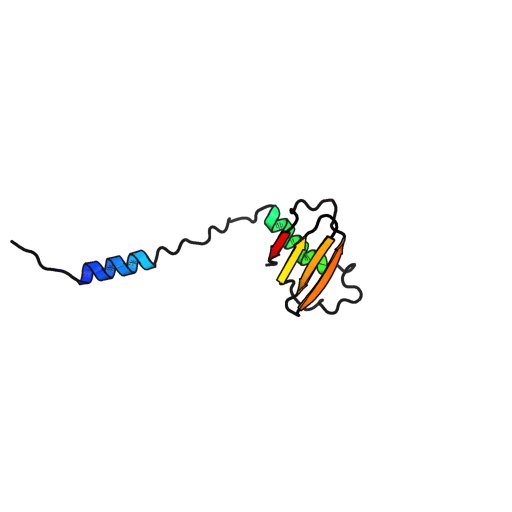 85 ? -9.478 -5.747 -8.265 1.00 82.31 85 HIS A N 1
ATOM 696 C CA . HIS A 1 85 ? -9.729 -7.160 -8.517 1.00 82.31 85 HIS A CA 1
ATOM 697 C C . HIS A 1 85 ? -11.103 -7.564 -7.949 1.00 82.31 85 HIS A C 1
ATOM 699 O O . HIS A 1 85 ? -11.410 -7.222 -6.804 1.00 82.31 85 HIS A O 1
ATOM 705 N N . PRO A 1 86 ? -11.931 -8.307 -8.703 1.00 79.56 86 PRO A N 1
ATOM 706 C CA . PRO A 1 86 ? -13.283 -8.678 -8.274 1.00 79.56 86 PRO A CA 1
ATOM 707 C C . PRO A 1 86 ? -13.295 -9.609 -7.051 1.00 79.56 86 PRO A C 1
ATOM 709 O O . PRO A 1 86 ? -14.280 -9.660 -6.325 1.00 79.56 86 PRO A O 1
ATOM 712 N N . GLU A 1 87 ? -12.191 -10.309 -6.787 1.00 80.38 87 GLU A N 1
ATOM 713 C CA . GLU A 1 87 ? -12.030 -11.215 -5.642 1.00 80.38 87 GLU A CA 1
ATOM 714 C C . GLU A 1 87 ? -11.632 -10.488 -4.343 1.00 80.38 87 GLU A C 1
ATOM 716 O O . GLU A 1 87 ? -11.429 -11.113 -3.301 1.00 80.38 87 GLU A O 1
ATOM 721 N N . LEU A 1 88 ? -11.512 -9.155 -4.378 1.00 81.38 88 LEU A N 1
ATOM 722 C CA . LEU A 1 88 ? -11.098 -8.365 -3.227 1.00 81.38 88 LEU A CA 1
ATOM 723 C C . LEU A 1 88 ? -12.221 -8.247 -2.186 1.00 81.38 88 LEU A C 1
ATOM 725 O O . LEU A 1 88 ? -13.198 -7.523 -2.390 1.00 81.38 88 LEU A O 1
ATOM 729 N N . ILE A 1 89 ? -12.033 -8.896 -1.036 1.00 84.44 89 ILE A N 1
ATOM 730 C CA . ILE A 1 89 ? -13.011 -8.931 0.070 1.00 84.44 89 ILE A CA 1
ATOM 731 C C . ILE A 1 89 ? -12.876 -7.696 0.9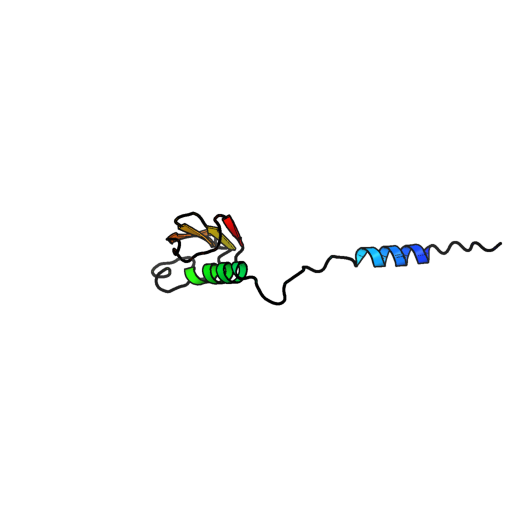84 1.00 84.44 89 ILE A C 1
ATOM 733 O O . ILE A 1 89 ? -13.768 -7.397 1.776 1.00 84.44 89 ILE A O 1
ATOM 737 N N . VAL A 1 90 ? -11.784 -6.933 0.858 1.00 88.94 90 VAL A N 1
ATOM 738 C CA . VAL A 1 90 ? -11.556 -5.720 1.655 1.00 88.94 90 VAL A CA 1
ATOM 739 C C . VAL A 1 90 ? -12.623 -4.660 1.325 1.00 88.94 90 VAL A C 1
ATOM 741 O O . VAL A 1 90 ? -12.825 -4.343 0.145 1.00 88.94 90 VAL A O 1
ATOM 744 N N . PRO A 1 91 ? -13.332 -4.109 2.328 1.00 92.19 91 PRO A N 1
ATOM 745 C CA . PRO A 1 91 ? -14.335 -3.085 2.077 1.00 92.19 91 PRO A CA 1
ATOM 746 C C . PRO A 1 91 ? -13.697 -1.786 1.556 1.00 92.19 91 PRO A C 1
ATOM 748 O O . PRO A 1 91 ? -12.491 -1.579 1.696 1.00 92.19 91 PRO A O 1
ATOM 751 N N . PRO A 1 92 ? -14.484 -0.898 0.928 1.00 93.62 92 PRO A N 1
ATOM 752 C CA . PRO A 1 92 ? -14.003 0.425 0.562 1.00 93.62 92 PRO A CA 1
ATOM 753 C C . PRO A 1 92 ? -13.519 1.204 1.789 1.00 93.62 92 PRO A C 1
ATOM 755 O O . PRO A 1 92 ? -14.157 1.178 2.844 1.00 93.62 92 PRO A O 1
ATOM 758 N N . GLY A 1 93 ? -12.404 1.912 1.648 1.00 95.25 93 GLY A N 1
ATOM 759 C CA . GLY A 1 93 ? -11.784 2.641 2.748 1.00 95.25 93 GLY A CA 1
ATOM 760 C C . GLY A 1 93 ? -10.308 2.937 2.520 1.00 95.25 93 GLY A C 1
ATOM 761 O O . GLY A 1 93 ? -9.729 2.562 1.499 1.00 95.25 93 GLY A O 1
ATOM 762 N N . THR A 1 94 ? -9.707 3.618 3.492 1.00 96.38 94 THR A N 1
ATOM 763 C CA . THR A 1 94 ? -8.272 3.911 3.521 1.00 96.38 94 THR A CA 1
ATOM 764 C C . THR A 1 94 ? -7.578 2.954 4.477 1.00 96.38 94 THR A C 1
ATOM 766 O O . THR A 1 94 ? -8.000 2.820 5.627 1.00 96.38 94 THR A O 1
ATOM 769 N N . TYR A 1 95 ? -6.506 2.317 4.014 1.00 95.69 95 TYR A N 1
ATOM 770 C CA . TYR A 1 95 ? -5.750 1.328 4.777 1.00 95.69 95 TYR A CA 1
ATOM 771 C C . TYR A 1 95 ? -4.261 1.672 4.776 1.00 95.69 95 TYR A C 1
ATOM 773 O O . TYR A 1 95 ? -3.732 2.003 3.713 1.00 95.69 95 TYR A O 1
ATOM 781 N N . PRO A 1 96 ? -3.576 1.593 5.930 1.00 95.50 96 PRO A N 1
ATOM 782 C CA . PRO A 1 96 ? -2.128 1.737 5.973 1.00 95.50 96 PRO A CA 1
ATOM 783 C C . PRO A 1 96 ? -1.464 0.530 5.306 1.00 95.50 96 PRO A C 1
ATOM 785 O O . PRO A 1 96 ? -1.964 -0.592 5.419 1.00 95.50 96 PRO A O 1
ATOM 788 N N . CYS A 1 97 ? -0.332 0.765 4.651 1.00 92.75 97 CYS A N 1
ATOM 789 C CA . CYS A 1 97 ? 0.559 -0.306 4.231 1.00 92.75 97 CYS A CA 1
ATOM 790 C C . CYS A 1 97 ? 1.631 -0.554 5.307 1.00 92.75 97 CYS A C 1
ATOM 792 O O . CYS A 1 97 ? 2.128 0.418 5.881 1.00 92.75 97 CYS A O 1
ATOM 794 N N . PRO A 1 98 ? 1.939 -1.825 5.631 1.00 80.19 98 PRO A N 1
ATOM 795 C CA . PRO A 1 98 ? 2.986 -2.181 6.589 1.00 80.19 98 PRO A CA 1
ATOM 796 C C . PRO A 1 98 ? 4.405 -1.998 6.036 1.00 80.19 98 PRO A C 1
ATOM 798 O O . PRO A 1 98 ? 4.588 -2.055 4.797 1.00 80.19 98 PRO A O 1
#

Sequence (98 aa):
MSFLKAPWLTILILLAIGACQQSPHSLLYPTMQQQQIDYLCRVVYEREFRRNAGWEESAPEFLFISEERVTYHFTTGQSTTIVRHPELIVPPGTYPCP

Foldseek 3Di:
DDDDPDVVVVVVVVVVVVPPPPDPPDDPDDDPLRVLLQVVQCVCQDCVNVVPDPCNVWGFQKWFDDPFKIKTQTPVRDIDIDTDDPPRPHDGDMGGHD

Secondary structure (DSSP, 8-state):
------HHHHHHHHHHHTT--------SS--HHHHHHHHHHHHTTSTTT-TT-TTTTS-EEEEEE-SSEEEEEETTS-EEEEEPPTT--SPSEEEE--

pLDDT: mean 79.94, std 14.96, range [37.81, 96.75]

Radius of gyration: 23.86 Å; chains: 1; bounding box: 28×26×86 Å